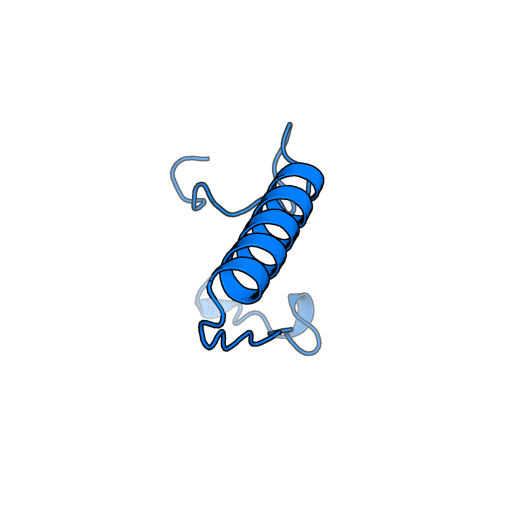Protein AF-A7T7U9-F1 (afdb_monomer_lite)

Sequence (57 aa):
DKKLRKEQAGYREGRGTTEQVFILKNIIEQVNEWQATLYVNFIDFEKAFDSVHRKSL

Structure (mmCIF, N/CA/C/O backbone):
data_AF-A7T7U9-F1
#
_entry.id   AF-A7T7U9-F1
#
loop_
_atom_site.group_PDB
_atom_site.id
_atom_site.type_symbol
_atom_site.label_atom_id
_atom_site.label_alt_id
_atom_site.label_comp_id
_atom_site.label_asym_id
_atom_site.label_entity_id
_atom_site.label_seq_id
_atom_site.pdbx_PDB_ins_code
_atom_site.Cartn_x
_atom_site.Cartn_y
_atom_site.Cartn_z
_atom_site.occupancy
_atom_site.B_iso_or_equiv
_atom_site.auth_seq_id
_atom_site.auth_comp_id
_atom_site.auth_asym_id
_atom_site.auth_atom_id
_atom_site.pdbx_PDB_model_num
ATOM 1 N N . ASP A 1 1 ? 6.616 12.962 -13.814 1.00 58.88 1 ASP A N 1
ATOM 2 C CA . ASP A 1 1 ? 5.757 13.100 -12.619 1.00 58.88 1 ASP A CA 1
ATOM 3 C C . ASP A 1 1 ? 4.293 13.490 -12.893 1.00 58.88 1 ASP A C 1
ATOM 5 O O . ASP A 1 1 ? 3.417 12.967 -12.228 1.00 58.88 1 ASP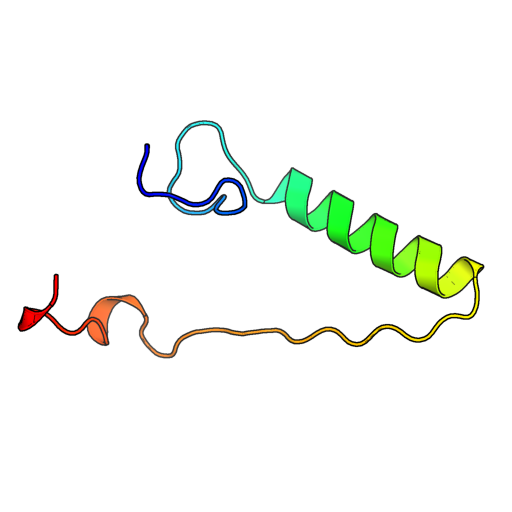 A O 1
ATOM 9 N N . LYS A 1 2 ? 3.960 14.307 -13.913 1.00 62.53 2 LYS A N 1
ATOM 10 C CA . LYS A 1 2 ? 2.554 14.666 -14.251 1.00 62.53 2 LYS A CA 1
ATOM 11 C C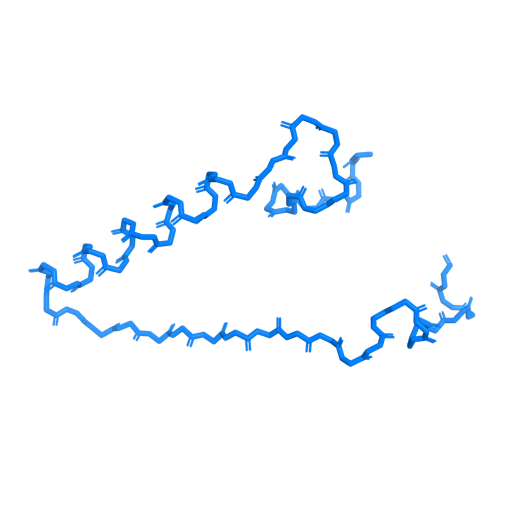 . LYS A 1 2 ? 1.612 13.493 -14.614 1.00 62.53 2 LYS A C 1
ATOM 13 O O . LYS A 1 2 ? 0.406 13.695 -14.653 1.00 62.53 2 LYS A O 1
ATOM 18 N N . LYS A 1 3 ? 2.146 12.300 -14.915 1.00 81.75 3 LYS A N 1
ATOM 19 C CA . LYS A 1 3 ? 1.370 11.091 -15.261 1.00 81.75 3 LYS A CA 1
ATOM 20 C C . LYS A 1 3 ? 1.070 10.184 -14.059 1.00 81.75 3 LYS A C 1
ATOM 22 O O . LYS A 1 3 ? 0.193 9.336 -14.168 1.00 81.75 3 LYS A O 1
ATOM 27 N N . LEU A 1 4 ? 1.799 10.327 -12.948 1.00 87.88 4 LEU A N 1
ATOM 28 C CA . LEU A 1 4 ? 1.635 9.460 -11.781 1.00 87.88 4 LEU A CA 1
ATOM 29 C C . LEU A 1 4 ? 0.575 10.040 -10.848 1.00 87.88 4 LEU A C 1
ATOM 31 O O . LEU A 1 4 ? 0.523 11.249 -10.613 1.00 87.88 4 LEU A O 1
ATOM 35 N N . ARG A 1 5 ? -0.272 9.163 -10.311 1.00 90.75 5 ARG A N 1
ATOM 36 C CA . ARG A 1 5 ? -1.266 9.537 -9.304 1.00 90.75 5 ARG A CA 1
ATOM 37 C C . ARG A 1 5 ? -0.567 9.979 -8.017 1.00 90.75 5 ARG A C 1
ATOM 39 O O . ARG A 1 5 ? 0.532 9.514 -7.709 1.00 90.75 5 ARG A O 1
ATOM 46 N N . LYS A 1 6 ? -1.187 10.890 -7.262 1.00 89.81 6 LYS A N 1
ATOM 47 C CA . LYS A 1 6 ? -0.593 11.421 -6.021 1.00 89.81 6 LYS A CA 1
ATOM 48 C C . LYS A 1 6 ? -0.388 10.319 -4.984 1.00 89.81 6 LYS A C 1
ATOM 50 O O . LYS A 1 6 ? 0.577 10.367 -4.231 1.00 89.81 6 LYS A O 1
ATOM 55 N N . GLU A 1 7 ? -1.263 9.326 -5.022 1.00 90.81 7 GLU A N 1
ATOM 56 C CA . GLU A 1 7 ? -1.333 8.174 -4.136 1.00 90.81 7 GLU A CA 1
ATOM 57 C C . GLU A 1 7 ? -0.268 7.112 -4.462 1.00 90.81 7 GLU A C 1
ATOM 59 O O . GLU A 1 7 ? -0.072 6.187 -3.683 1.00 90.81 7 GLU A O 1
ATOM 64 N N . GLN A 1 8 ? 0.450 7.208 -5.588 1.00 92.00 8 GLN A N 1
ATOM 65 C CA . GLN A 1 8 ? 1.530 6.270 -5.888 1.00 92.00 8 GLN A CA 1
ATOM 66 C C . GLN A 1 8 ? 2.800 6.639 -5.108 1.00 92.00 8 GLN A C 1
ATOM 68 O O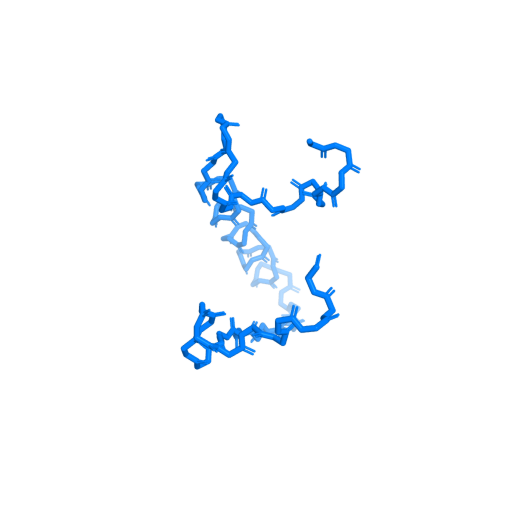 . GLN A 1 8 ? 3.446 7.649 -5.400 1.00 92.00 8 GLN A O 1
ATOM 73 N N . ALA A 1 9 ? 3.179 5.788 -4.149 1.00 93.06 9 ALA A N 1
ATOM 74 C CA . ALA A 1 9 ? 4.448 5.896 -3.425 1.00 93.06 9 ALA A CA 1
ATOM 75 C C . ALA A 1 9 ? 5.585 5.085 -4.066 1.00 93.06 9 ALA A C 1
ATOM 77 O O . ALA A 1 9 ? 6.741 5.492 -3.995 1.00 93.06 9 ALA A O 1
ATOM 78 N N . GLY A 1 10 ? 5.273 3.949 -4.696 1.00 92.75 10 GLY A N 1
ATOM 79 C CA . GLY A 1 10 ? 6.276 3.070 -5.300 1.00 92.75 10 GLY A CA 1
ATOM 80 C C . GLY A 1 10 ? 7.003 3.722 -6.479 1.00 92.75 10 GLY A C 1
ATOM 81 O O . GLY A 1 10 ? 6.375 4.359 -7.330 1.00 92.75 10 GLY A O 1
ATOM 82 N N . TYR A 1 11 ? 8.323 3.519 -6.533 1.00 90.19 11 TYR A N 1
ATOM 83 C CA . TYR A 1 11 ? 9.212 4.001 -7.600 1.00 90.19 11 TYR A CA 1
ATOM 84 C C . TYR A 1 11 ? 9.140 5.519 -7.839 1.00 90.19 11 TYR A C 1
ATOM 86 O O . TYR A 1 11 ? 9.292 5.984 -8.970 1.00 90.19 11 TYR A O 1
ATOM 94 N N . ARG A 1 12 ? 8.897 6.299 -6.776 1.00 91.38 12 ARG A N 1
ATOM 95 C CA . ARG A 1 12 ? 8.813 7.760 -6.834 1.00 91.38 12 ARG A CA 1
ATOM 96 C C . ARG A 1 12 ? 9.777 8.401 -5.842 1.00 91.38 12 ARG A C 1
ATOM 98 O O . ARG A 1 12 ? 9.739 8.116 -4.650 1.00 91.38 12 ARG A O 1
ATOM 105 N N . GLU A 1 13 ? 10.635 9.278 -6.349 1.00 92.00 13 GLU A N 1
ATOM 106 C CA 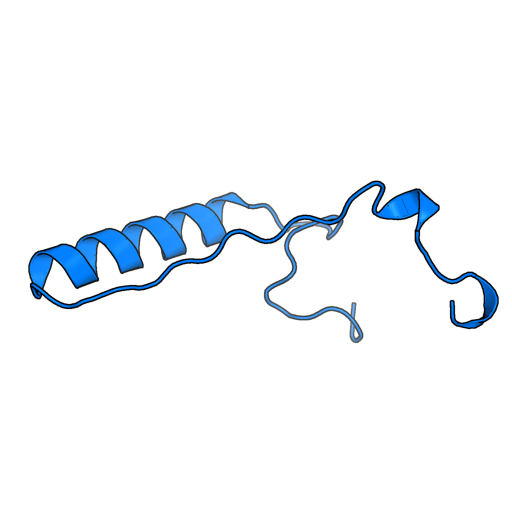. GLU A 1 13 ? 11.624 9.985 -5.537 1.00 92.00 13 GLU A CA 1
ATOM 107 C C . GLU A 1 13 ? 10.948 10.805 -4.427 1.00 92.00 13 GLU A C 1
ATOM 109 O O . GLU A 1 13 ? 9.920 11.452 -4.645 1.00 92.00 13 GLU A O 1
ATOM 114 N N . GLY A 1 14 ? 11.505 10.735 -3.215 1.00 91.88 14 GLY A N 1
ATOM 115 C CA . GLY A 1 14 ? 10.987 11.446 -2.044 1.00 91.88 14 GLY A CA 1
ATOM 116 C C . GLY A 1 14 ? 9.656 10.918 -1.494 1.00 91.88 14 GLY A C 1
ATOM 117 O O . GLY A 1 14 ? 9.083 11.547 -0.605 1.00 91.88 14 GLY A O 1
ATOM 118 N N . ARG A 1 15 ? 9.140 9.785 -1.993 1.00 91.44 15 ARG A N 1
ATOM 119 C CA . ARG A 1 15 ? 7.924 9.130 -1.485 1.00 91.44 15 ARG A CA 1
ATOM 120 C C . ARG A 1 15 ? 8.256 7.751 -0.915 1.00 91.44 15 ARG A C 1
ATOM 122 O O . ARG A 1 15 ? 9.094 7.029 -1.442 1.00 91.44 15 ARG A O 1
ATOM 129 N N . GLY A 1 16 ? 7.566 7.386 0.162 1.00 92.25 16 GLY A N 1
ATOM 130 C CA . GLY A 1 16 ? 7.655 6.077 0.808 1.00 92.25 16 GLY A CA 1
ATOM 131 C C . GLY A 1 16 ? 6.278 5.601 1.267 1.00 92.25 16 GLY A C 1
ATOM 132 O O . GLY A 1 16 ? 5.292 6.330 1.161 1.00 92.25 16 GLY A O 1
ATOM 133 N N . THR A 1 17 ? 6.195 4.376 1.778 1.00 94.94 17 THR A N 1
ATOM 134 C CA . THR A 1 17 ? 4.920 3.758 2.181 1.00 94.94 17 THR A CA 1
ATOM 135 C C . THR A 1 17 ? 4.470 4.142 3.591 1.00 94.94 17 THR A C 1
ATOM 137 O O . THR A 1 17 ? 3.316 3.906 3.938 1.00 94.94 17 THR A O 1
ATOM 140 N N . THR A 1 18 ? 5.332 4.775 4.394 1.00 95.50 18 THR A N 1
ATOM 141 C CA . THR A 1 18 ? 5.052 5.126 5.796 1.00 95.50 18 THR A CA 1
ATOM 142 C C . THR A 1 18 ? 3.787 5.967 5.958 1.00 95.50 18 THR A C 1
ATOM 144 O O . THR A 1 18 ? 2.964 5.666 6.816 1.00 95.50 18 THR A O 1
ATOM 147 N N . GLU A 1 19 ? 3.595 6.981 5.108 1.00 92.88 19 GLU A N 1
ATOM 148 C CA . GLU A 1 19 ? 2.399 7.836 5.127 1.00 92.88 19 GLU A CA 1
ATOM 149 C C . GLU A 1 19 ? 1.126 7.022 4.841 1.00 92.88 19 GLU A C 1
ATOM 151 O O . GLU A 1 19 ? 0.125 7.163 5.536 1.00 92.88 19 GLU A O 1
ATOM 156 N N . GLN A 1 20 ? 1.175 6.105 3.872 1.00 94.69 20 GLN A N 1
ATOM 157 C CA . GLN A 1 20 ? 0.028 5.274 3.490 1.00 94.69 20 GLN A CA 1
ATOM 158 C C . GLN A 1 20 ? -0.337 4.265 4.580 1.00 94.69 20 GLN A C 1
ATOM 160 O O . GLN A 1 20 ? -1.514 4.100 4.893 1.00 94.69 20 GLN A O 1
ATOM 165 N N . VAL A 1 21 ? 0.668 3.624 5.189 1.00 95.94 21 VAL A N 1
ATOM 166 C CA . VAL A 1 21 ? 0.476 2.699 6.317 1.00 95.94 21 VAL A CA 1
ATOM 167 C C . VAL A 1 21 ? -0.097 3.441 7.522 1.00 95.94 21 VAL A C 1
ATOM 169 O O . VAL A 1 21 ? -1.024 2.945 8.159 1.00 95.94 21 VAL A O 1
ATOM 172 N N . PHE A 1 22 ? 0.407 4.645 7.811 1.00 96.88 22 PHE A N 1
ATOM 173 C CA . PHE A 1 22 ? -0.130 5.487 8.874 1.00 96.88 22 PHE A CA 1
ATOM 174 C C . PHE A 1 22 ? -1.597 5.848 8.612 1.00 96.88 22 PHE A C 1
ATOM 176 O O . PHE A 1 22 ? -2.430 5.663 9.495 1.00 96.88 22 PHE A O 1
ATOM 183 N N . ILE A 1 23 ? -1.944 6.297 7.403 1.00 96.25 23 ILE A N 1
ATOM 184 C CA . ILE A 1 23 ? -3.331 6.626 7.037 1.00 96.25 23 ILE A CA 1
ATOM 185 C C . ILE A 1 23 ? -4.244 5.401 7.172 1.00 96.25 23 ILE A C 1
ATOM 187 O O . ILE A 1 23 ? -5.294 5.500 7.803 1.00 96.25 23 ILE A O 1
ATOM 191 N N . LEU A 1 24 ? -3.842 4.243 6.637 1.00 96.75 24 LEU A N 1
ATOM 192 C CA . LEU A 1 24 ? -4.635 3.015 6.732 1.00 96.75 24 LEU A CA 1
ATOM 193 C C . LEU A 1 24 ? -4.874 2.612 8.192 1.00 96.75 24 LEU A C 1
ATOM 195 O O . LEU A 1 24 ? -5.999 2.275 8.554 1.00 96.75 24 LEU A O 1
ATOM 199 N N . LYS A 1 25 ? -3.837 2.697 9.036 1.00 98.25 25 LYS A N 1
ATOM 200 C CA . LYS A 1 25 ? -3.949 2.432 10.473 1.00 98.25 25 LYS A CA 1
ATOM 201 C C . LYS A 1 25 ? -4.975 3.357 11.138 1.00 98.25 25 LYS A C 1
ATOM 203 O O . LYS A 1 25 ? -5.870 2.854 11.807 1.00 98.25 25 LYS A O 1
ATOM 208 N N . ASN A 1 26 ? -4.896 4.667 10.894 1.00 98.38 26 ASN A N 1
ATOM 209 C CA . ASN A 1 26 ? -5.851 5.631 11.456 1.00 98.38 26 ASN A CA 1
ATOM 210 C C . ASN A 1 26 ? -7.294 5.354 11.001 1.00 98.38 26 ASN A C 1
ATOM 212 O O . ASN A 1 26 ? -8.215 5.436 11.806 1.00 98.38 26 ASN A O 1
ATOM 216 N N . ILE A 1 27 ? -7.507 5.002 9.725 1.00 98.19 27 ILE A N 1
ATOM 217 C CA . ILE A 1 27 ? -8.844 4.659 9.210 1.00 98.19 27 ILE A CA 1
ATOM 218 C C . ILE A 1 27 ? -9.404 3.433 9.942 1.00 98.19 27 ILE A C 1
ATOM 220 O O . ILE A 1 27 ? -10.565 3.441 10.345 1.00 98.19 27 ILE A O 1
ATOM 224 N N . ILE A 1 28 ? -8.590 2.389 10.128 1.00 98.31 28 ILE A N 1
ATOM 225 C CA . ILE A 1 28 ? -8.997 1.171 10.844 1.00 98.31 28 ILE A CA 1
ATOM 226 C C . ILE A 1 28 ? -9.343 1.490 12.304 1.00 98.31 28 ILE A C 1
ATOM 228 O O . ILE A 1 28 ? -10.377 1.038 12.796 1.00 98.31 28 ILE A O 1
ATOM 232 N N . GLU A 1 29 ? -8.506 2.277 12.982 1.00 98.50 29 GLU A N 1
ATOM 233 C CA . GLU A 1 29 ? -8.730 2.690 14.372 1.00 98.50 29 GLU A CA 1
ATOM 234 C C . GLU A 1 29 ? -10.035 3.485 14.513 1.00 98.50 29 GLU A C 1
ATOM 236 O O . GLU A 1 29 ? -10.876 3.141 15.343 1.00 98.50 29 GLU A O 1
ATOM 241 N N . GLN A 1 30 ? -10.270 4.462 13.634 1.00 98.56 30 GLN A N 1
ATOM 242 C CA . GLN A 1 30 ? -11.480 5.281 13.660 1.00 98.56 30 GLN A CA 1
ATOM 243 C C . GLN A 1 30 ? -12.746 4.471 13.348 1.00 98.56 30 GLN A C 1
ATOM 245 O O . GLN A 1 30 ? -13.760 4.625 14.020 1.00 98.56 30 GLN A O 1
ATOM 250 N N . VAL A 1 31 ? -12.717 3.569 12.366 1.00 98.50 31 VAL A N 1
ATOM 251 C CA . VAL A 1 31 ? -13.873 2.698 12.090 1.00 98.50 31 VAL A CA 1
ATOM 252 C C . VAL A 1 31 ? -14.224 1.859 13.320 1.00 98.50 31 VAL A C 1
ATOM 254 O O . VAL A 1 31 ? -15.406 1.719 13.642 1.00 98.50 31 VAL A O 1
ATOM 257 N N . ASN A 1 32 ? -13.212 1.324 14.009 1.00 97.75 32 ASN A N 1
ATOM 258 C CA . ASN A 1 32 ? -13.406 0.525 15.214 1.00 97.75 32 ASN A CA 1
ATOM 259 C C . ASN A 1 32 ? -14.024 1.351 16.355 1.00 97.75 32 ASN A C 1
ATOM 261 O O . ASN A 1 32 ? -14.990 0.911 16.976 1.00 97.75 32 ASN A O 1
ATOM 265 N N . GLU A 1 33 ? -13.527 2.569 16.587 1.00 98.50 33 GLU A N 1
ATOM 266 C CA . GLU A 1 33 ? -14.079 3.502 17.582 1.00 98.50 33 GLU A CA 1
ATOM 267 C C . GLU A 1 33 ? -15.560 3.827 17.336 1.00 98.50 33 GLU A C 1
ATOM 269 O O . GLU A 1 33 ? -16.343 3.938 18.278 1.00 98.50 33 GLU A O 1
ATOM 274 N N . TRP A 1 34 ? -15.961 3.953 16.070 1.00 98.44 34 TRP A N 1
ATOM 275 C CA . TRP A 1 34 ? -17.320 4.340 15.682 1.00 98.44 34 TRP A CA 1
ATOM 276 C C . TRP A 1 34 ? -18.258 3.137 15.518 1.00 98.44 34 TRP A C 1
ATOM 278 O O . TRP A 1 34 ? -19.411 3.307 15.121 1.00 98.44 34 TRP A O 1
ATOM 288 N N . GLN A 1 35 ? -17.768 1.922 15.791 1.00 97.75 35 GLN A N 1
ATOM 289 C CA . GLN A 1 35 ? -18.463 0.659 15.524 1.00 97.75 35 GLN A CA 1
ATOM 290 C C . GLN A 1 35 ? -19.019 0.567 14.091 1.00 97.75 35 GLN A C 1
ATOM 292 O O . GLN A 1 35 ? -20.072 -0.025 13.842 1.00 97.75 35 GLN A O 1
ATOM 297 N N . ALA A 1 36 ? -18.312 1.171 13.136 1.00 98.00 36 ALA A N 1
ATOM 298 C CA . ALA A 1 36 ? -18.675 1.143 11.730 1.00 98.00 36 ALA A CA 1
ATOM 299 C C . ALA A 1 36 ? -18.146 -0.133 11.056 1.00 98.00 36 ALA A C 1
ATOM 301 O O . ALA A 1 36 ? -17.282 -0.838 11.575 1.00 98.00 36 ALA A O 1
ATOM 302 N N . THR A 1 37 ? -18.656 -0.440 9.864 1.00 97.62 37 THR A N 1
ATOM 303 C CA . THR A 1 37 ? -18.138 -1.544 9.045 1.00 97.62 37 THR A CA 1
ATOM 304 C C . THR A 1 37 ? -17.152 -1.013 8.008 1.00 97.62 37 THR A C 1
ATOM 306 O O . THR A 1 37 ? -17.478 -0.095 7.258 1.00 97.62 37 THR A O 1
ATOM 309 N N . LEU A 1 38 ? -15.968 -1.621 7.929 1.00 97.50 38 LEU A N 1
ATOM 310 C CA . LEU A 1 38 ? -14.959 -1.348 6.905 1.00 97.50 38 LEU A CA 1
ATOM 311 C C . LEU A 1 38 ? -14.663 -2.620 6.114 1.00 97.50 38 LEU A C 1
ATOM 313 O O . LEU A 1 38 ? -14.431 -3.678 6.692 1.00 97.50 38 LEU A O 1
ATOM 317 N N . TYR A 1 39 ? -14.612 -2.486 4.791 1.00 97.12 39 TYR A N 1
ATOM 318 C CA . TYR A 1 39 ? -14.146 -3.530 3.884 1.00 97.12 39 TYR A CA 1
ATOM 319 C C . TYR A 1 39 ? -12.809 -3.100 3.284 1.00 97.12 39 TYR A C 1
ATOM 321 O O . TYR A 1 39 ? -12.695 -1.997 2.750 1.00 97.12 39 TYR A O 1
ATOM 329 N N . VAL A 1 40 ? -11.800 -3.969 3.366 1.00 95.19 40 VAL A N 1
ATOM 330 C CA . VAL A 1 40 ? -10.459 -3.721 2.822 1.00 95.19 40 VAL A CA 1
ATOM 331 C C . VAL A 1 40 ? -10.074 -4.885 1.925 1.00 95.19 40 VAL A C 1
ATOM 333 O O . VAL A 1 40 ? -10.136 -6.035 2.350 1.00 95.19 40 VAL A O 1
ATOM 336 N N . ASN A 1 41 ? -9.631 -4.577 0.706 1.00 96.44 41 ASN A N 1
ATOM 337 C CA . ASN A 1 41 ? -9.130 -5.567 -0.239 1.00 96.44 41 ASN A CA 1
ATOM 338 C C . ASN A 1 41 ? -7.654 -5.303 -0.524 1.00 96.44 41 ASN A C 1
ATOM 340 O O . ASN A 1 41 ? -7.271 -4.184 -0.869 1.00 96.44 41 ASN A O 1
ATOM 344 N N . PHE A 1 42 ? -6.842 -6.349 -0.413 1.00 94.94 42 PHE A N 1
ATOM 345 C CA . PHE A 1 42 ? -5.467 -6.339 -0.891 1.00 94.94 42 PHE A CA 1
ATOM 346 C C . PHE A 1 42 ? -5.434 -6.843 -2.335 1.00 94.94 42 PHE A C 1
ATOM 348 O O . PHE A 1 42 ? -6.074 -7.845 -2.657 1.00 94.94 42 PHE A O 1
ATOM 355 N N . ILE A 1 43 ? -4.714 -6.137 -3.204 1.00 95.25 43 ILE A N 1
ATOM 356 C CA . ILE A 1 43 ? -4.572 -6.476 -4.621 1.00 95.25 43 ILE A CA 1
ATOM 357 C C . ILE A 1 43 ? -3.082 -6.529 -4.928 1.00 95.25 43 ILE A C 1
ATOM 359 O O . ILE A 1 43 ? -2.362 -5.577 -4.633 1.00 95.25 43 ILE A O 1
ATOM 363 N N . ASP A 1 44 ? -2.650 -7.620 -5.551 1.00 95.50 44 ASP A N 1
ATOM 364 C CA . ASP A 1 44 ? -1.293 -7.788 -6.056 1.00 95.50 44 ASP A CA 1
ATOM 365 C C . ASP A 1 44 ? -1.321 -8.423 -7.450 1.00 95.50 44 ASP A C 1
ATOM 367 O O . ASP A 1 44 ? -2.273 -9.122 -7.809 1.00 95.50 44 ASP A O 1
ATOM 371 N N . PHE A 1 45 ? -0.295 -8.142 -8.251 1.00 95.06 45 PHE A N 1
ATOM 372 C CA . PHE A 1 45 ? -0.184 -8.648 -9.617 1.00 95.06 45 PHE A CA 1
ATOM 373 C C . PHE A 1 45 ? 0.790 -9.824 -9.678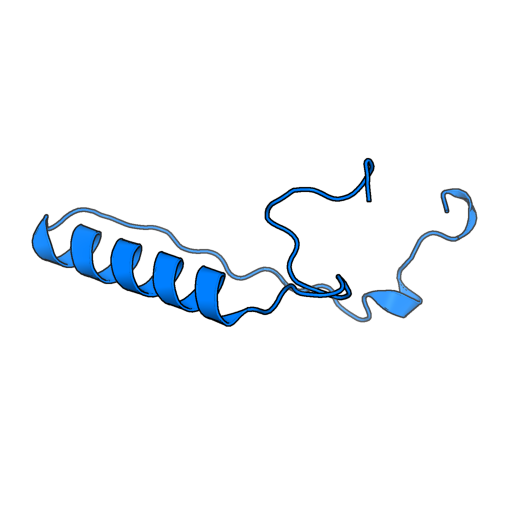 1.00 95.06 45 PHE A C 1
ATOM 375 O O . PHE A 1 45 ? 1.964 -9.690 -9.332 1.00 95.06 45 PHE A O 1
ATOM 382 N N . GLU A 1 46 ? 0.343 -10.955 -10.226 1.00 96.31 46 GLU A N 1
ATOM 383 C CA . GLU A 1 46 ? 1.249 -12.059 -10.539 1.00 96.31 46 GLU A CA 1
ATOM 384 C C . GLU A 1 46 ? 2.246 -11.623 -11.626 1.00 96.31 46 GLU A C 1
ATOM 386 O O . GLU A 1 46 ? 1.850 -11.254 -12.732 1.00 96.31 46 GLU A O 1
ATOM 391 N N . LYS A 1 47 ? 3.549 -11.675 -11.312 1.00 95.31 47 LYS A N 1
ATOM 392 C CA . LYS A 1 47 ? 4.649 -11.327 -12.233 1.00 95.31 47 LYS A CA 1
ATOM 393 C C . LYS A 1 47 ? 4.472 -9.953 -12.897 1.00 95.31 47 LYS A C 1
ATOM 395 O O . LYS A 1 47 ? 4.612 -9.818 -14.111 1.00 95.31 47 LYS A O 1
ATOM 400 N N . ALA A 1 48 ? 4.211 -8.923 -12.089 1.00 93.44 48 ALA A N 1
ATOM 401 C CA . ALA A 1 48 ? 3.862 -7.566 -12.529 1.00 93.44 48 ALA A CA 1
ATOM 402 C C . ALA A 1 48 ? 4.749 -6.968 -13.643 1.00 93.44 48 ALA A C 1
ATOM 404 O O . ALA A 1 48 ? 4.259 -6.209 -14.477 1.00 93.44 48 ALA A O 1
ATOM 405 N N . PHE A 1 49 ? 6.048 -7.290 -13.665 1.00 91.88 49 PHE A N 1
ATOM 406 C CA . PHE A 1 49 ? 6.979 -6.794 -14.686 1.00 91.88 49 PHE A CA 1
ATOM 407 C C . PHE A 1 49 ? 6.990 -7.636 -15.968 1.00 91.88 49 PHE A C 1
ATOM 409 O O . PHE A 1 49 ? 7.209 -7.095 -17.053 1.00 91.88 49 PHE A O 1
ATOM 416 N N . ASP A 1 50 ? 6.733 -8.941 -15.868 1.00 95.69 50 ASP A N 1
ATOM 417 C CA . ASP A 1 50 ? 6.696 -9.848 -17.019 1.00 95.69 50 ASP A CA 1
ATOM 418 C C . ASP A 1 50 ? 5.352 -9.775 -17.752 1.00 95.69 50 ASP A C 1
ATOM 420 O O . ASP A 1 50 ? 5.297 -9.945 -18.971 1.00 95.69 50 ASP A O 1
ATOM 424 N N . SER A 1 51 ? 4.273 -9.487 -17.019 1.00 94.81 51 SER A N 1
ATOM 425 C CA . SER A 1 51 ? 2.900 -9.446 -17.530 1.00 94.81 51 SER A CA 1
ATOM 426 C C . SER A 1 51 ? 2.544 -8.147 -18.261 1.00 94.81 51 SER A C 1
ATOM 428 O O . SER A 1 51 ? 1.396 -7.962 -18.672 1.00 94.81 51 SER A O 1
ATOM 430 N N . VAL A 1 52 ? 3.491 -7.220 -18.428 1.00 93.62 52 VAL A N 1
ATOM 431 C CA . VAL A 1 52 ? 3.219 -5.943 -19.094 1.00 93.62 52 VAL A CA 1
ATOM 432 C C . VAL A 1 52 ? 3.013 -6.157 -20.594 1.00 93.62 52 VAL A C 1
ATOM 434 O O . VAL A 1 52 ? 3.880 -6.670 -21.307 1.00 93.62 52 VAL A O 1
ATOM 437 N N . HIS A 1 53 ? 1.867 -5.708 -21.109 1.00 94.88 53 HIS A N 1
ATOM 438 C CA . HIS A 1 53 ? 1.572 -5.765 -22.536 1.00 94.88 53 HIS A CA 1
ATOM 439 C C . HIS A 1 53 ? 2.441 -4.763 -23.318 1.00 94.88 53 HIS A C 1
ATOM 441 O O . HIS A 1 53 ? 2.147 -3.573 -23.418 1.00 94.88 53 HIS A O 1
ATOM 447 N N . ARG A 1 54 ? 3.532 -5.270 -23.903 1.00 93.44 54 ARG A N 1
ATOM 448 C CA . ARG A 1 54 ? 4.577 -4.469 -24.565 1.00 93.44 54 ARG A CA 1
ATOM 449 C C . ARG A 1 54 ? 4.111 -3.605 -25.731 1.00 93.44 54 ARG A C 1
ATOM 451 O O . ARG A 1 54 ? 4.719 -2.577 -25.978 1.00 93.44 54 ARG A O 1
ATOM 458 N N . LYS A 1 55 ? 3.055 -3.998 -26.447 1.00 94.19 55 LYS A N 1
ATOM 459 C CA . LYS A 1 55 ? 2.551 -3.205 -27.582 1.00 94.19 55 LYS A CA 1
ATOM 460 C C . LYS A 1 55 ? 1.795 -1.946 -27.144 1.00 94.19 55 LYS A C 1
ATOM 462 O O . LYS A 1 55 ? 1.565 -1.083 -27.979 1.00 94.19 55 LYS A O 1
ATOM 467 N N . SER A 1 56 ? 1.365 -1.869 -25.881 1.00 90.19 56 SER A N 1
ATOM 468 C CA . SER A 1 56 ? 0.653 -0.708 -25.324 1.00 90.19 56 SER A CA 1
ATOM 469 C C . SER A 1 56 ? 1.502 0.153 -24.386 1.00 90.19 56 SER A C 1
ATOM 471 O O . SER A 1 56 ? 0.967 1.098 -23.811 1.00 90.19 56 SER A O 1
ATOM 473 N N . LEU A 1 57 ? 2.770 -0.214 -24.176 1.00 83.06 57 LEU A N 1
ATOM 474 C CA . LEU A 1 57 ? 3.757 0.604 -23.464 1.00 83.06 57 LEU A CA 1
ATOM 475 C C . LEU A 1 57 ? 4.178 1.794 -24.335 1.00 83.06 57 LEU A C 1
ATOM 477 O O . LEU A 1 57 ? 4.298 2.903 -23.768 1.00 83.06 57 LEU A O 1
#

Secondary structure (DSSP, 8-state):
-TTS-TT--TT-TT--SHHHHHHHHHHHHHHHHTT----------TTTTTS--GGG-

Radius of gyration: 15.93 Å; chains: 1; bounding box: 30×27×45 Å

Foldseek 3Di:
DVPDDPPDQPPDPPGDCPVVVVVVVVVVVVCVVVVHDDDDDDDDDDVVPVPDPVVVD

pLDDT: mean 93.22, std 7.14, range [58.88, 98.56]

Organism: Nematostella vectensis (NCBI:txid45351)